Protein AF-A0A124GAQ5-F1 (afdb_monomer_lite)

pLDDT: mean 70.47, std 9.86, range [42.5, 86.62]

Foldseek 3Di:
DVVVVVVVVVVVVVVVLVLQLLLLLLQLQLVLLQVVLCCCQPVVCPDPPDPCSLVVSLLSSLVSLLVVQVVVCVVPVDDADPLRSVVLSVVVNVVSVVVVVVPPPPPPDSQLSSLVSQCSNCVSSVHPVSPVLSVVSNVLSVVLVVVPVPDPDCNCVSVSSNVSSVVSNVVSVVVVVVSVVSD

Radius of gyration: 18.49 Å; chains: 1; bounding box: 51×27×60 Å

Organism: NCBI:txid135947

Sequence (183 aa):
MYDERRELDQLRDRVRATRRATSGPLLVFGVPITVFAICDGTVNYAFVPLPLYWPLCTLVALLALTGIDRMRRGRTGVGAGPFSYGKAAVLLAAVVLAGGTVWFFPFAKLLLWPATVLTVLAVRQGNRPLAVWSGIIGAVMIAGWAFDGPVPGGWLHPFVMGAGGVALIVLGLVWRGRERTIA

Structure (mmCIF, N/CA/C/O backbone):
data_AF-A0A124GAQ5-F1
#
_entry.id   AF-A0A124GAQ5-F1
#
loop_
_atom_site.group_PDB
_atom_site.id
_atom_site.type_symbol
_atom_site.label_atom_id
_atom_site.label_alt_id
_atom_site.label_comp_id
_atom_site.label_asym_id
_atom_site.label_entity_id
_atom_site.label_seq_id
_atom_site.pdbx_PDB_ins_code
_atom_site.Cartn_x
_atom_site.Cartn_y
_atom_site.Cartn_z
_atom_site.occupancy
_atom_site.B_iso_or_equiv
_atom_site.auth_seq_id
_atom_site.auth_comp_id
_atom_site.auth_asym_id
_atom_site.auth_atom_id
_atom_site.pdbx_PDB_model_num
ATOM 1 N N . MET A 1 1 ? -26.544 -2.953 35.692 1.00 60.34 1 MET A N 1
ATOM 2 C CA . MET A 1 1 ? -25.438 -3.899 35.395 1.00 60.34 1 MET A CA 1
ATOM 3 C C . MET A 1 1 ? -25.456 -4.455 33.961 1.00 60.34 1 MET A C 1
ATOM 5 O O . MET A 1 1 ? -24.414 -4.898 33.499 1.00 60.34 1 MET A O 1
ATOM 9 N N . TYR A 1 2 ? -26.585 -4.431 33.232 1.00 70.12 2 TYR A N 1
ATOM 10 C CA . TYR A 1 2 ? -26.630 -4.830 31.811 1.00 70.12 2 TYR A CA 1
ATOM 11 C C . TYR A 1 2 ? -26.058 -3.771 30.846 1.00 70.12 2 TYR A C 1
ATOM 13 O O . TYR A 1 2 ? -25.432 -4.143 29.855 1.00 70.12 2 TYR A O 1
ATOM 21 N N . ASP A 1 3 ? -26.203 -2.478 31.154 1.00 82.88 3 ASP A N 1
ATOM 22 C CA . ASP A 1 3 ? -25.711 -1.396 30.283 1.00 82.88 3 ASP A CA 1
ATOM 23 C C . ASP A 1 3 ? -24.188 -1.360 30.164 1.00 82.88 3 ASP A C 1
ATOM 25 O O . ASP A 1 3 ? -23.654 -1.201 29.071 1.00 82.88 3 ASP A O 1
ATOM 29 N N . GLU A 1 4 ? -23.484 -1.634 31.261 1.00 84.56 4 GLU A N 1
ATOM 30 C CA . GLU A 1 4 ? -22.021 -1.591 31.306 1.00 84.56 4 GLU A CA 1
ATOM 31 C C . GLU A 1 4 ? -21.387 -2.664 30.406 1.00 84.56 4 GLU A C 1
ATOM 33 O O . GLU A 1 4 ? -20.388 -2.411 29.739 1.00 84.56 4 GLU A O 1
ATOM 38 N N . ARG A 1 5 ? -22.006 -3.851 30.295 1.00 85.31 5 ARG A N 1
ATOM 39 C CA . ARG A 1 5 ? -21.554 -4.896 29.357 1.00 85.31 5 ARG A CA 1
ATOM 40 C C . ARG A 1 5 ? -21.806 -4.501 27.904 1.00 85.31 5 ARG A C 1
ATOM 42 O O . ARG A 1 5 ? -20.944 -4.719 27.058 1.00 85.31 5 ARG A O 1
ATOM 49 N N . ARG A 1 6 ? -22.960 -3.889 27.624 1.00 84.94 6 ARG A N 1
ATOM 50 C CA . ARG A 1 6 ? -23.350 -3.469 26.272 1.00 84.94 6 ARG A CA 1
ATOM 51 C C . ARG A 1 6 ? -22.455 -2.343 25.750 1.00 84.94 6 ARG A C 1
ATOM 53 O O . ARG A 1 6 ? -22.076 -2.356 24.582 1.00 84.94 6 ARG A O 1
ATOM 60 N N . GLU A 1 7 ? -22.071 -1.417 26.622 1.00 82.94 7 GLU A N 1
ATOM 61 C CA . GLU A 1 7 ? -21.143 -0.328 26.312 1.00 82.94 7 GLU A CA 1
ATOM 62 C C . GLU A 1 7 ? -19.713 -0.847 26.075 1.00 82.94 7 GLU A C 1
ATOM 64 O O . GLU A 1 7 ? -19.045 -0.444 25.119 1.00 82.94 7 GLU A O 1
ATOM 69 N N . LEU A 1 8 ? -19.267 -1.827 26.869 1.00 84.50 8 LEU A N 1
ATOM 70 C CA . LEU A 1 8 ? -17.959 -2.470 26.703 1.00 84.50 8 LEU A CA 1
ATOM 71 C C . LEU A 1 8 ? -17.864 -3.277 25.401 1.00 84.50 8 LEU A C 1
ATOM 73 O O . LEU A 1 8 ? -16.822 -3.262 24.738 1.00 84.50 8 LEU A O 1
ATOM 77 N N . ASP A 1 9 ? -18.946 -3.949 25.011 1.00 84.94 9 ASP A N 1
ATOM 78 C CA . ASP A 1 9 ? -19.021 -4.681 23.747 1.00 84.94 9 ASP A CA 1
ATOM 79 C C . ASP A 1 9 ? -19.058 -3.723 22.545 1.00 84.94 9 ASP A C 1
ATOM 81 O O . ASP A 1 9 ? -18.300 -3.916 21.591 1.00 84.94 9 ASP A O 1
ATOM 85 N N . GLN A 1 10 ? -19.800 -2.611 22.628 1.00 79.81 10 GLN A N 1
ATOM 86 C CA . GLN A 1 10 ? -19.760 -1.554 21.607 1.00 79.81 10 GLN A CA 1
ATOM 87 C C . GLN A 1 10 ? -18.368 -0.920 21.468 1.00 79.81 10 GLN A C 1
ATOM 89 O O . GLN A 1 10 ? -17.904 -0.668 20.351 1.00 79.81 10 GLN A O 1
ATOM 94 N N . LEU A 1 11 ? -17.661 -0.690 22.578 1.00 75.00 11 LEU A N 1
ATOM 95 C CA . LEU A 1 11 ? -16.282 -0.197 22.563 1.00 75.00 11 LEU A CA 1
ATOM 96 C C . LEU A 1 11 ? -15.325 -1.219 21.941 1.00 75.00 11 LEU A C 1
ATOM 98 O O . LEU A 1 11 ? -14.483 -0.851 21.119 1.00 75.00 11 LEU A O 1
ATOM 102 N N . ARG A 1 12 ? -15.465 -2.510 22.267 1.00 78.94 12 ARG A N 1
ATOM 103 C CA . ARG A 1 12 ? -14.665 -3.587 21.660 1.00 78.94 12 ARG A CA 1
ATOM 104 C C . ARG A 1 12 ? -14.897 -3.692 20.160 1.00 78.94 12 ARG A C 1
ATOM 106 O O . ARG A 1 12 ? -13.922 -3.852 19.421 1.00 78.94 12 ARG A O 1
ATOM 113 N N . ASP A 1 13 ? -16.134 -3.559 19.706 1.00 74.69 13 ASP A N 1
ATOM 114 C CA . ASP A 1 13 ? -16.463 -3.622 18.285 1.00 74.69 13 ASP A CA 1
ATOM 115 C C . ASP A 1 13 ? -15.978 -2.384 17.529 1.00 74.69 13 ASP A C 1
ATOM 117 O O . ASP A 1 13 ? -15.371 -2.530 16.466 1.00 74.69 13 ASP A O 1
ATOM 121 N N . ARG A 1 14 ? -16.071 -1.183 18.115 1.00 68.31 14 ARG A N 1
ATOM 122 C CA . ARG A 1 14 ? -15.446 0.029 17.550 1.00 68.31 14 ARG A CA 1
ATOM 123 C C . ARG A 1 14 ? -13.925 -0.083 17.472 1.00 68.31 14 ARG A C 1
ATOM 125 O O . ARG A 1 14 ? -13.325 0.288 16.459 1.00 68.31 14 ARG A O 1
ATOM 132 N N . VAL A 1 15 ? -13.281 -0.632 18.502 1.00 65.81 15 VAL A N 1
ATOM 133 C CA . VAL A 1 15 ? -11.829 -0.868 18.506 1.00 65.81 15 VAL A CA 1
ATOM 134 C C . VAL A 1 15 ? -11.449 -1.910 17.450 1.00 65.81 15 VAL A C 1
ATOM 136 O O . VAL A 1 15 ? -10.471 -1.715 16.727 1.00 65.81 15 VAL A O 1
ATOM 139 N N . ARG A 1 16 ? -12.233 -2.983 17.285 1.00 68.62 16 ARG A N 1
ATOM 140 C CA . ARG A 1 16 ? -12.031 -3.997 16.235 1.00 68.62 16 ARG A CA 1
ATOM 141 C C . ARG A 1 16 ? -12.243 -3.435 14.830 1.00 68.62 16 ARG A C 1
ATOM 143 O O . ARG A 1 16 ? -11.434 -3.737 13.954 1.00 68.62 16 ARG A O 1
ATOM 150 N N . ALA A 1 17 ? -13.263 -2.606 14.621 1.00 62.88 17 ALA A N 1
ATOM 151 C CA . ALA A 1 17 ? -13.524 -1.930 13.352 1.00 62.88 17 ALA A CA 1
ATOM 152 C C . ALA A 1 17 ? -12.375 -0.979 12.98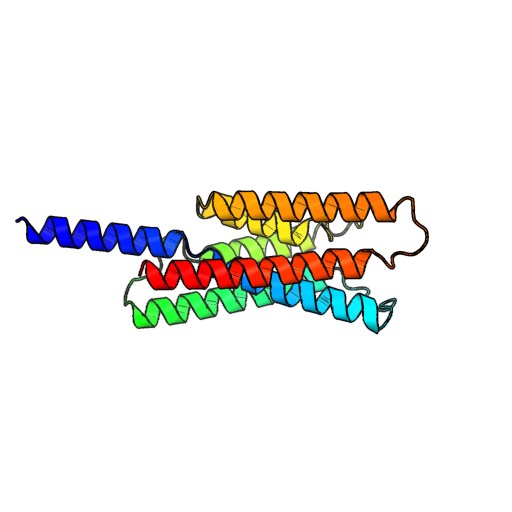7 1.00 62.88 17 ALA A C 1
ATOM 154 O O . ALA A 1 17 ? -11.858 -1.018 11.872 1.00 62.88 17 ALA A O 1
ATOM 155 N N . THR A 1 18 ? -11.875 -0.217 13.964 1.00 62.59 18 THR A N 1
ATOM 156 C CA . THR A 1 18 ? -10.727 0.685 13.779 1.00 62.59 18 THR A CA 1
ATOM 157 C C . THR A 1 18 ? -9.445 -0.083 13.441 1.00 62.59 18 THR A C 1
ATOM 159 O O . THR A 1 18 ? -8.655 0.359 12.608 1.00 62.59 18 THR A O 1
ATOM 162 N N . ARG A 1 19 ? -9.255 -1.274 14.023 1.00 59.66 19 ARG A N 1
ATOM 163 C CA . ARG A 1 19 ? -8.102 -2.155 13.758 1.00 59.66 19 ARG A CA 1
ATOM 164 C C . ARG A 1 19 ? -8.140 -2.821 12.373 1.00 59.66 19 ARG A C 1
ATOM 166 O O . ARG A 1 19 ? -7.122 -3.349 11.937 1.00 59.66 19 ARG A O 1
ATOM 173 N N . ARG A 1 20 ? -9.289 -2.799 11.687 1.00 62.09 20 ARG A N 1
ATOM 174 C CA . ARG A 1 20 ? -9.507 -3.386 10.351 1.00 62.09 20 ARG A CA 1
ATOM 175 C C . ARG A 1 20 ? -9.563 -2.353 9.224 1.00 62.09 20 ARG A C 1
ATOM 177 O O . ARG A 1 20 ? -9.925 -2.730 8.113 1.00 62.09 20 ARG A O 1
ATOM 184 N N . ALA A 1 21 ? -9.198 -1.093 9.481 1.00 67.56 21 ALA A N 1
ATOM 185 C CA . ALA A 1 21 ? -9.170 -0.043 8.463 1.00 67.56 21 ALA A CA 1
ATOM 186 C C . ALA A 1 21 ? -8.132 -0.372 7.372 1.00 67.56 21 ALA A C 1
ATOM 188 O O . ALA A 1 21 ? -6.947 -0.042 7.469 1.00 67.56 21 ALA A O 1
ATOM 189 N N . THR A 1 22 ? -8.591 -1.079 6.345 1.00 71.81 22 THR A N 1
ATOM 190 C CA . THR A 1 22 ? -7.781 -1.657 5.267 1.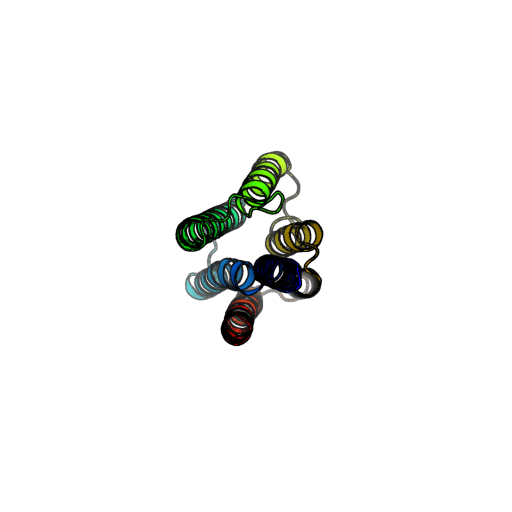00 71.81 22 THR A CA 1
ATOM 191 C C . THR A 1 22 ? -7.737 -0.687 4.090 1.00 71.81 22 THR A C 1
ATOM 193 O O . THR A 1 22 ? -6.756 -0.654 3.350 1.00 71.81 22 THR A O 1
ATOM 196 N N . SER A 1 23 ? -8.741 0.193 3.968 1.00 77.75 23 SER A N 1
ATOM 197 C CA . SER A 1 23 ? -8.807 1.187 2.894 1.00 77.75 23 SER A CA 1
ATOM 198 C C . SER A 1 23 ? -7.657 2.193 2.915 1.00 77.75 23 SER A C 1
ATOM 200 O O . SER A 1 23 ? -7.211 2.640 1.864 1.00 77.75 23 SER A O 1
ATOM 202 N N . GLY A 1 24 ? -7.197 2.585 4.111 1.00 76.56 24 GLY A N 1
ATOM 203 C CA . GLY A 1 24 ? -6.173 3.619 4.285 1.00 76.56 24 GLY A CA 1
ATOM 204 C C . GLY A 1 24 ? -4.862 3.251 3.587 1.00 76.56 24 GLY A C 1
ATOM 205 O O . GLY A 1 24 ? -4.470 3.957 2.662 1.00 76.56 24 GLY A O 1
ATOM 206 N N . PRO A 1 25 ? -4.213 2.138 3.974 1.00 73.69 25 PRO A N 1
ATOM 207 C CA . PRO A 1 25 ? -2.994 1.674 3.321 1.00 73.69 25 PRO A CA 1
ATOM 208 C C . PRO A 1 25 ? -3.170 1.452 1.813 1.00 73.69 25 PRO A C 1
ATOM 210 O O . PRO A 1 25 ? -2.339 1.910 1.039 1.00 73.69 25 PRO A O 1
ATOM 213 N N . LEU A 1 26 ? -4.268 0.822 1.383 1.00 78.44 26 LEU A N 1
ATOM 214 C CA . LEU A 1 26 ? -4.505 0.529 -0.035 1.00 78.44 26 LEU A CA 1
ATOM 215 C C . LEU A 1 26 ? -4.544 1.797 -0.902 1.00 78.44 26 LEU A C 1
ATOM 217 O O . LEU A 1 26 ? -3.856 1.866 -1.915 1.00 78.44 26 LEU A O 1
ATOM 221 N N . LEU A 1 27 ? -5.278 2.830 -0.475 1.00 80.88 27 LEU A N 1
ATOM 222 C CA . LEU A 1 27 ? -5.339 4.109 -1.194 1.00 80.88 27 LEU A CA 1
ATOM 223 C C . LEU A 1 27 ? -3.989 4.825 -1.193 1.00 80.88 27 LEU A C 1
ATOM 225 O O . LEU A 1 27 ? -3.549 5.356 -2.210 1.00 80.88 27 LEU A O 1
ATOM 229 N N . VAL A 1 28 ? -3.342 4.836 -0.032 1.00 79.69 28 VAL A N 1
ATOM 230 C CA . VAL A 1 28 ? -2.112 5.580 0.199 1.00 79.69 28 VAL A CA 1
ATOM 231 C C . VAL A 1 28 ? -0.925 4.987 -0.567 1.00 79.69 28 VAL A C 1
ATOM 233 O O . VAL A 1 28 ? -0.069 5.749 -0.998 1.00 79.69 28 VAL A O 1
ATOM 236 N N . PHE A 1 29 ? -0.873 3.668 -0.771 1.00 77.25 29 PHE A N 1
ATOM 237 C CA . PHE A 1 29 ? 0.133 3.034 -1.631 1.00 77.25 29 PHE A CA 1
ATOM 238 C C . PHE A 1 29 ? -0.294 2.999 -3.103 1.00 77.25 29 PHE A C 1
ATOM 240 O O . PHE A 1 29 ? 0.547 3.188 -3.977 1.00 77.25 29 PHE A O 1
ATOM 247 N N . GLY A 1 30 ? -1.586 2.824 -3.394 1.00 79.31 30 GLY A N 1
ATOM 248 C CA . GLY A 1 30 ? -2.095 2.768 -4.765 1.00 79.31 30 GLY A CA 1
ATOM 249 C C . GLY A 1 30 ? -1.890 4.065 -5.553 1.00 79.31 30 GLY A C 1
ATOM 250 O O . GLY A 1 30 ? -1.494 4.013 -6.716 1.00 79.31 30 GLY A O 1
ATOM 251 N N . VAL A 1 31 ? -2.091 5.231 -4.924 1.00 82.31 31 VAL A N 1
ATOM 252 C CA . VAL A 1 31 ? -1.908 6.539 -5.583 1.00 82.31 31 VAL A CA 1
ATOM 253 C C . VAL A 1 31 ? -0.458 6.760 -6.046 1.00 82.31 31 VAL A C 1
ATOM 255 O O . VAL A 1 31 ? -0.269 6.970 -7.242 1.00 82.31 31 VAL A O 1
ATOM 258 N N . PRO A 1 32 ? 0.575 6.652 -5.186 1.00 77.69 32 PRO A N 1
ATOM 259 C CA . PRO A 1 32 ? 1.968 6.767 -5.613 1.00 77.69 32 PRO A CA 1
ATOM 260 C C . PRO A 1 32 ? 2.368 5.748 -6.681 1.00 77.69 32 PRO A C 1
ATOM 262 O O . PRO A 1 32 ? 3.025 6.128 -7.641 1.00 77.69 32 PRO A O 1
ATOM 265 N N . ILE A 1 33 ? 1.939 4.483 -6.557 1.00 76.31 33 ILE A N 1
ATOM 266 C CA . ILE A 1 33 ? 2.237 3.437 -7.553 1.00 76.31 33 ILE A CA 1
ATOM 267 C C . ILE A 1 33 ? 1.660 3.814 -8.925 1.00 76.31 33 ILE A C 1
ATOM 269 O O . ILE A 1 33 ? 2.333 3.677 -9.943 1.00 76.31 33 ILE A O 1
ATOM 273 N N . THR A 1 34 ? 0.430 4.334 -8.957 1.00 82.19 34 THR A N 1
ATOM 274 C CA . THR A 1 34 ? -0.221 4.758 -10.206 1.00 82.19 34 THR A CA 1
ATOM 275 C C . THR A 1 34 ? 0.479 5.971 -10.815 1.00 82.19 34 THR A C 1
ATOM 277 O O . THR A 1 34 ? 0.722 6.004 -12.017 1.00 82.19 34 THR A O 1
ATOM 280 N N . VAL A 1 35 ? 0.840 6.960 -9.990 1.00 81.69 35 VAL A N 1
ATOM 281 C CA . VAL A 1 35 ? 1.585 8.144 -10.444 1.00 81.69 35 VAL A CA 1
ATOM 282 C C . VAL A 1 35 ? 2.944 7.736 -11.005 1.00 81.69 35 VAL A C 1
ATOM 284 O O . VAL A 1 35 ? 3.306 8.197 -12.082 1.00 81.69 35 VAL A O 1
ATOM 287 N N . PHE A 1 36 ? 3.662 6.835 -10.328 1.00 75.62 36 PHE A N 1
ATOM 288 C CA . PHE A 1 36 ? 4.930 6.296 -10.813 1.00 75.62 36 PHE A CA 1
ATOM 289 C C . PHE A 1 36 ? 4.782 5.661 -12.194 1.00 75.62 36 PHE A C 1
ATOM 291 O O . PHE A 1 36 ? 5.523 6.007 -13.103 1.00 75.62 36 PHE A O 1
ATOM 298 N N . ALA A 1 37 ? 3.795 4.781 -12.357 1.00 76.88 37 ALA A N 1
ATOM 299 C CA . ALA A 1 37 ? 3.531 4.087 -13.609 1.00 76.88 37 ALA A CA 1
ATOM 300 C C . ALA A 1 37 ? 3.221 5.038 -14.776 1.00 76.88 37 ALA A C 1
ATOM 302 O O . ALA A 1 37 ? 3.713 4.840 -15.885 1.00 76.88 37 ALA A O 1
ATOM 303 N N . ILE A 1 38 ? 2.423 6.083 -14.525 1.00 79.00 38 ILE A N 1
ATOM 304 C CA . ILE A 1 38 ? 2.119 7.114 -15.525 1.00 79.00 38 ILE A CA 1
ATOM 305 C C . ILE A 1 38 ? 3.389 7.875 -15.888 1.00 79.00 38 ILE A C 1
ATOM 307 O O . ILE A 1 38 ? 3.673 8.046 -17.070 1.00 79.00 38 ILE A O 1
ATOM 311 N N . CYS A 1 39 ? 4.152 8.322 -14.890 1.00 73.69 39 CYS A N 1
ATOM 312 C CA . CYS A 1 39 ? 5.415 9.014 -15.105 1.00 73.69 39 CYS A CA 1
ATOM 313 C C . CYS A 1 39 ? 6.353 8.161 -15.969 1.00 73.69 39 CYS A C 1
ATOM 315 O O . CYS A 1 39 ? 6.744 8.608 -17.045 1.00 73.69 39 CYS A O 1
ATOM 317 N N . ASP A 1 40 ? 6.620 6.923 -15.549 1.00 72.00 40 ASP A N 1
ATOM 318 C CA . ASP A 1 40 ? 7.486 5.955 -16.230 1.00 72.00 40 ASP A CA 1
ATOM 319 C C . ASP A 1 40 ? 7.084 5.749 -17.702 1.00 72.00 40 ASP A C 1
ATOM 321 O O . ASP A 1 40 ? 7.911 5.903 -18.600 1.00 72.00 40 ASP A O 1
ATOM 325 N N . GLY A 1 41 ? 5.789 5.530 -17.964 1.00 71.00 41 GLY A N 1
ATOM 326 C CA . GLY A 1 41 ? 5.264 5.302 -19.313 1.00 71.00 41 GLY A CA 1
ATOM 327 C C . GLY A 1 41 ? 5.185 6.539 -20.221 1.00 71.00 41 GLY A C 1
ATOM 328 O O . GLY A 1 41 ? 5.199 6.391 -21.439 1.00 71.00 41 GLY A O 1
ATOM 329 N N . THR A 1 42 ? 5.082 7.754 -19.668 1.00 73.12 42 THR A N 1
ATOM 330 C CA . THR A 1 42 ? 4.880 8.992 -20.456 1.00 73.12 42 THR A CA 1
ATOM 331 C C . THR A 1 42 ? 6.166 9.743 -20.769 1.00 73.12 42 THR A C 1
ATOM 333 O O . THR A 1 42 ? 6.304 10.285 -21.863 1.00 73.12 42 THR A O 1
ATOM 336 N N . VAL A 1 43 ? 7.107 9.796 -19.825 1.00 65.38 43 VAL A N 1
ATOM 337 C CA . VAL A 1 43 ? 8.338 10.595 -19.970 1.00 65.38 43 VAL A CA 1
ATOM 338 C C . VAL A 1 43 ? 9.538 9.714 -20.327 1.00 65.38 43 VAL A C 1
ATOM 340 O O . VAL A 1 43 ? 10.644 10.225 -20.468 1.00 65.38 43 VAL A O 1
ATOM 343 N N . ASN A 1 44 ? 9.322 8.402 -20.508 1.00 60.53 44 ASN A N 1
ATOM 344 C CA . ASN A 1 44 ? 10.357 7.414 -20.813 1.00 60.53 44 ASN A CA 1
ATOM 345 C C . ASN A 1 44 ? 11.540 7.598 -19.844 1.00 60.53 44 ASN A C 1
ATOM 347 O O . ASN A 1 44 ? 12.633 8.002 -20.244 1.00 60.53 44 ASN A O 1
ATOM 351 N N . TYR A 1 45 ? 11.248 7.455 -18.541 1.00 52.75 45 TYR A N 1
ATOM 352 C CA . TYR A 1 45 ? 12.059 7.916 -17.402 1.00 52.75 45 TYR A CA 1
ATOM 353 C C . TYR A 1 45 ? 13.449 7.247 -17.342 1.00 52.75 45 TYR A C 1
ATOM 355 O O . TYR A 1 45 ? 13.760 6.454 -16.462 1.00 52.75 45 TYR A O 1
ATOM 363 N N . ALA A 1 46 ? 14.361 7.657 -18.220 1.00 50.81 46 ALA A N 1
ATOM 364 C CA . ALA A 1 46 ? 15.782 7.329 -18.139 1.00 50.81 46 ALA A CA 1
ATOM 365 C C . ALA A 1 46 ? 16.508 8.122 -17.026 1.00 50.81 46 ALA A C 1
ATOM 367 O O . ALA A 1 46 ? 17.709 7.954 -16.834 1.00 50.81 46 ALA A O 1
ATOM 368 N N . PHE A 1 47 ? 15.808 9.010 -16.300 1.00 42.50 47 PHE A N 1
ATOM 369 C CA . PHE A 1 47 ? 16.432 10.110 -15.552 1.00 42.50 47 PHE A CA 1
ATOM 370 C C . PHE A 1 47 ? 16.023 10.275 -14.081 1.00 42.50 47 PHE A C 1
ATOM 372 O O . PHE A 1 47 ? 16.304 11.316 -13.490 1.00 42.50 47 PHE A O 1
ATOM 379 N N . VAL A 1 48 ? 15.427 9.272 -13.429 1.00 43.12 48 VAL A N 1
ATOM 380 C CA . VAL A 1 48 ? 15.379 9.273 -11.951 1.00 43.12 48 VAL A CA 1
ATOM 381 C C . VAL A 1 48 ? 16.296 8.185 -11.407 1.00 43.12 48 VAL A C 1
ATOM 383 O O . VAL A 1 48 ? 15.846 7.080 -11.105 1.00 43.12 48 VAL A O 1
ATOM 386 N N . PRO A 1 49 ? 17.593 8.492 -11.221 1.00 54.19 49 PRO A N 1
ATOM 387 C CA . PRO A 1 49 ? 18.491 7.657 -10.445 1.00 54.19 49 PRO A CA 1
ATOM 388 C C . PRO A 1 49 ? 18.214 7.895 -8.960 1.00 54.19 49 PRO A C 1
ATOM 390 O O . PRO A 1 49 ? 19.057 8.421 -8.247 1.00 54.19 49 PRO A O 1
ATOM 393 N N . LEU A 1 50 ? 17.024 7.573 -8.459 1.00 55.41 50 LEU A N 1
ATOM 394 C CA . LEU A 1 50 ? 16.749 7.694 -7.029 1.00 55.41 50 LEU A CA 1
ATOM 395 C C . LEU A 1 50 ? 16.116 6.396 -6.535 1.00 55.41 50 LEU A C 1
ATOM 397 O O . LEU A 1 50 ? 14.897 6.309 -6.402 1.00 55.41 50 LEU A O 1
ATOM 401 N N . PRO A 1 51 ? 16.948 5.426 -6.118 1.00 58.44 51 PRO A N 1
ATOM 402 C CA . PRO A 1 51 ? 16.623 4.482 -5.042 1.00 58.44 51 PRO A CA 1
ATOM 403 C C . PRO A 1 51 ? 15.833 5.088 -3.857 1.00 58.44 51 PRO A C 1
ATOM 405 O O . PRO A 1 51 ? 15.228 4.349 -3.086 1.00 58.44 51 PRO A O 1
ATOM 408 N N . LEU A 1 52 ? 15.787 6.421 -3.724 1.00 62.22 52 LEU A N 1
ATOM 409 C CA . LEU A 1 52 ? 14.970 7.173 -2.771 1.00 62.22 52 LEU A CA 1
ATOM 410 C C . LEU A 1 52 ? 13.502 7.385 -3.167 1.00 62.22 52 LEU A C 1
ATOM 412 O O . LEU A 1 52 ? 12.723 7.710 -2.277 1.00 62.22 52 LEU A O 1
ATOM 416 N N . TYR A 1 53 ? 13.077 7.195 -4.421 1.00 67.44 53 TYR A N 1
ATOM 417 C CA . TYR A 1 53 ? 11.683 7.444 -4.826 1.00 67.44 53 TYR A CA 1
ATOM 418 C C . TYR A 1 53 ? 10.684 6.622 -3.999 1.00 67.44 53 TYR A C 1
ATOM 420 O O . TYR A 1 53 ? 9.747 7.165 -3.411 1.00 67.44 53 TYR A O 1
ATOM 428 N N . TRP A 1 54 ? 10.917 5.314 -3.895 1.00 68.00 54 TRP A N 1
ATOM 429 C CA . TRP A 1 54 ? 10.071 4.403 -3.124 1.00 68.00 54 TRP A CA 1
ATOM 430 C C . TRP A 1 54 ? 10.108 4.680 -1.611 1.00 68.00 54 TRP A C 1
ATOM 432 O O . TRP A 1 54 ? 9.036 4.758 -1.001 1.00 68.00 54 TRP A O 1
ATOM 442 N N . PRO A 1 55 ? 11.283 4.904 -0.987 1.00 68.38 55 PRO A N 1
ATOM 443 C CA . PRO A 1 55 ? 11.390 5.436 0.369 1.00 68.38 55 PRO A CA 1
ATOM 444 C C . PRO A 1 55 ? 10.606 6.728 0.604 1.00 68.38 55 PRO A C 1
ATOM 446 O O . PRO A 1 55 ? 9.881 6.821 1.592 1.00 68.38 55 PRO A O 1
ATOM 449 N N . LEU A 1 56 ? 10.700 7.704 -0.302 1.00 71.69 56 LEU A N 1
ATOM 450 C CA . LEU A 1 56 ? 9.995 8.982 -0.195 1.00 71.69 56 LEU A CA 1
ATOM 451 C C . LEU A 1 56 ? 8.484 8.791 -0.326 1.00 71.69 56 LEU A C 1
ATOM 453 O O . LEU A 1 56 ? 7.738 9.311 0.500 1.00 71.69 56 LEU A O 1
ATOM 457 N N . CYS A 1 57 ? 8.021 7.982 -1.280 1.00 72.88 57 CYS A N 1
ATOM 458 C CA . CYS A 1 57 ? 6.606 7.629 -1.400 1.00 72.88 57 CYS A CA 1
ATOM 459 C C . CYS A 1 57 ? 6.095 6.926 -0.142 1.00 72.88 57 CYS A C 1
ATOM 461 O O . CYS A 1 57 ? 5.011 7.237 0.343 1.00 72.88 57 CYS A O 1
ATOM 463 N N . THR A 1 58 ? 6.900 6.030 0.432 1.00 71.44 58 THR A N 1
ATOM 464 C CA . THR A 1 58 ? 6.589 5.356 1.697 1.00 71.44 58 THR A CA 1
ATOM 465 C C . THR A 1 58 ? 6.519 6.355 2.850 1.00 71.44 58 THR A C 1
ATOM 467 O O . THR A 1 58 ? 5.601 6.296 3.661 1.00 71.44 58 THR A O 1
ATOM 470 N N . LEU A 1 59 ? 7.446 7.310 2.920 1.00 73.69 59 LEU A N 1
ATOM 471 C CA . LEU A 1 59 ? 7.445 8.356 3.938 1.00 73.69 59 LEU A CA 1
ATOM 472 C C . LEU A 1 59 ? 6.199 9.243 3.821 1.00 73.69 59 LEU A C 1
ATOM 474 O O . LEU A 1 59 ? 5.498 9.442 4.810 1.00 73.69 59 LEU A O 1
ATOM 478 N N . VAL A 1 60 ? 5.881 9.719 2.615 1.00 78.00 60 VAL A N 1
ATOM 479 C CA . VAL A 1 60 ? 4.672 10.509 2.329 1.00 78.00 60 VAL A CA 1
ATOM 480 C C . VAL A 1 60 ? 3.420 9.720 2.706 1.00 78.00 60 VAL A C 1
ATOM 482 O O . VAL A 1 60 ? 2.535 10.243 3.384 1.00 78.00 60 VAL A O 1
ATOM 485 N N . ALA A 1 61 ? 3.378 8.437 2.349 1.00 73.19 61 ALA A N 1
ATOM 486 C CA . ALA A 1 61 ? 2.306 7.525 2.708 1.00 73.19 61 ALA A CA 1
ATOM 487 C C . ALA A 1 61 ? 2.109 7.414 4.226 1.00 73.19 61 ALA A C 1
ATOM 489 O O . ALA A 1 61 ? 0.998 7.546 4.746 1.00 73.19 61 ALA A O 1
ATOM 490 N N . LEU A 1 62 ? 3.197 7.217 4.965 1.00 73.56 62 LEU A N 1
ATOM 491 C CA . LEU A 1 62 ? 3.172 7.138 6.420 1.00 73.56 62 LEU A CA 1
ATOM 492 C C . LEU A 1 62 ? 2.749 8.455 7.070 1.00 73.56 62 LEU A C 1
ATOM 494 O O . LEU A 1 62 ? 1.984 8.436 8.038 1.00 73.56 62 LEU A O 1
ATOM 498 N N . LEU A 1 63 ? 3.216 9.592 6.554 1.00 80.19 63 LEU A N 1
ATOM 499 C CA . LEU A 1 63 ? 2.815 10.914 7.033 1.00 80.19 63 LEU A CA 1
ATOM 500 C C . LEU A 1 63 ? 1.317 11.139 6.812 1.00 80.19 63 LEU A C 1
ATOM 502 O O . LEU A 1 63 ? 0.626 11.560 7.741 1.00 80.19 63 LEU A O 1
ATOM 506 N N . ALA A 1 64 ? 0.793 10.767 5.640 1.00 79.19 64 ALA A N 1
ATOM 507 C CA . ALA A 1 64 ? -0.634 10.825 5.342 1.00 79.19 64 ALA A CA 1
ATOM 508 C C . ALA A 1 64 ? -1.448 9.932 6.295 1.00 79.19 64 ALA A C 1
ATOM 510 O O . ALA A 1 64 ? -2.414 10.398 6.901 1.00 79.19 64 ALA A O 1
ATOM 511 N N . LEU A 1 65 ? -1.025 8.680 6.511 1.00 75.75 65 LEU A N 1
ATOM 512 C CA . LEU A 1 65 ? -1.668 7.769 7.468 1.00 75.75 65 LEU A CA 1
ATOM 513 C C . LEU A 1 65 ? -1.632 8.317 8.899 1.00 75.75 65 LEU A C 1
ATOM 515 O O . LEU A 1 65 ? -2.624 8.226 9.621 1.00 75.75 65 LEU A O 1
ATOM 519 N N . THR A 1 66 ? -0.518 8.930 9.302 1.00 79.00 66 THR A N 1
ATOM 520 C CA . THR A 1 66 ? -0.370 9.546 10.626 1.00 79.00 66 THR A CA 1
ATOM 521 C C . THR A 1 66 ? -1.289 10.757 10.781 1.00 79.00 66 THR A C 1
ATOM 523 O O . THR A 1 66 ? -1.912 10.920 11.830 1.00 79.00 66 THR A O 1
ATOM 526 N N . GLY A 1 67 ? -1.420 11.589 9.744 1.00 81.62 67 GLY A N 1
ATOM 527 C CA . GLY A 1 67 ? -2.357 12.713 9.716 1.00 81.62 67 GLY A CA 1
ATOM 528 C C . GLY A 1 67 ? -3.811 12.253 9.830 1.00 81.62 67 GLY A C 1
ATOM 529 O O . GLY A 1 67 ? -4.558 12.770 10.662 1.00 81.62 67 GLY A O 1
ATOM 530 N N . ILE A 1 68 ? -4.187 11.218 9.072 1.00 77.50 68 ILE A N 1
ATOM 531 C CA . ILE A 1 68 ? -5.524 10.610 9.132 1.00 77.50 68 ILE A CA 1
ATOM 532 C C . ILE A 1 68 ? -5.804 10.047 10.534 1.00 77.50 68 ILE A C 1
ATOM 534 O O . ILE A 1 68 ? -6.886 10.271 11.077 1.00 77.50 68 ILE A O 1
ATOM 538 N N . ASP A 1 69 ? -4.840 9.353 11.144 1.00 76.12 69 ASP A N 1
ATOM 539 C CA . ASP A 1 69 ? -4.963 8.806 12.502 1.00 76.12 69 ASP A CA 1
ATOM 540 C C . ASP A 1 69 ? -5.116 9.928 13.546 1.00 76.12 69 ASP A C 1
ATOM 542 O O . ASP A 1 69 ? -6.014 9.879 14.385 1.00 76.12 69 ASP A O 1
ATOM 546 N N . ARG A 1 70 ? -4.326 11.008 13.450 1.00 80.88 70 ARG A N 1
ATOM 547 C CA . ARG A 1 70 ? -4.462 12.188 14.327 1.00 80.88 70 ARG A CA 1
ATOM 548 C C . ARG A 1 70 ? -5.843 12.834 14.220 1.00 80.88 70 ARG A C 1
ATOM 550 O O . ARG A 1 70 ? -6.464 13.099 15.247 1.00 80.88 70 ARG A O 1
ATOM 557 N N . MET A 1 71 ? -6.343 13.043 13.001 1.00 81.88 71 MET A N 1
ATOM 558 C CA . MET A 1 71 ? -7.681 13.601 12.782 1.00 81.88 71 MET A CA 1
ATOM 559 C C . MET A 1 71 ? -8.778 12.696 13.351 1.00 81.88 71 MET A C 1
ATOM 561 O O . MET A 1 71 ? -9.725 13.191 13.960 1.00 81.88 71 MET A O 1
ATOM 565 N N . ARG A 1 72 ? -8.652 11.371 13.191 1.00 74.44 72 ARG A N 1
ATOM 566 C CA . ARG A 1 72 ? -9.603 10.412 13.771 1.00 74.44 72 ARG A CA 1
ATOM 567 C C . ARG A 1 72 ? -9.595 10.475 15.295 1.00 74.44 72 ARG A C 1
ATOM 569 O O . ARG A 1 72 ? -10.664 10.617 15.878 1.00 74.44 72 ARG A O 1
ATOM 576 N N . ARG A 1 73 ? -8.419 10.471 15.929 1.00 75.62 73 ARG A N 1
ATOM 577 C CA . ARG A 1 73 ? -8.288 10.577 17.394 1.00 75.62 73 ARG A CA 1
ATOM 578 C C . ARG A 1 73 ? -8.929 11.842 17.946 1.00 75.62 73 ARG A C 1
ATOM 580 O O . ARG A 1 73 ? -9.665 11.753 18.921 1.00 75.62 73 ARG A O 1
ATOM 587 N N . GLY A 1 74 ? -8.707 12.986 17.294 1.00 79.50 74 GLY A N 1
ATOM 588 C CA . GLY A 1 74 ? -9.322 14.255 17.691 1.00 79.50 74 GLY A CA 1
ATOM 589 C C . GLY A 1 74 ? -10.852 14.223 17.647 1.00 79.50 74 GLY A C 1
ATOM 590 O O . GLY A 1 74 ? -11.497 14.846 18.479 1.00 79.50 74 GLY A O 1
ATOM 591 N N . ARG A 1 75 ? -11.442 13.453 16.723 1.00 78.19 75 ARG A N 1
ATOM 592 C CA . ARG A 1 75 ? -12.901 13.290 16.623 1.00 78.19 75 ARG A CA 1
ATOM 593 C C . ARG A 1 75 ? -13.469 12.267 17.600 1.00 78.19 75 ARG A C 1
ATOM 595 O O . ARG A 1 75 ? -14.598 12.422 18.040 1.00 78.19 75 ARG A O 1
ATOM 602 N N . THR A 1 76 ? -12.722 11.208 17.904 1.00 72.88 76 THR A N 1
ATOM 603 C CA . THR A 1 76 ? -13.218 10.104 18.739 1.00 72.88 76 THR A CA 1
ATOM 604 C C . THR A 1 76 ? -12.868 10.240 20.219 1.00 72.88 76 THR A C 1
ATOM 606 O O . THR A 1 76 ? -13.386 9.473 21.018 1.00 72.88 76 THR A O 1
ATOM 609 N N . GLY A 1 77 ? -11.943 11.130 20.595 1.00 73.56 77 GLY A N 1
ATOM 610 C CA . GLY A 1 77 ? -11.466 11.294 21.979 1.00 73.56 77 GLY A CA 1
ATOM 611 C C . GLY A 1 77 ? -10.633 10.121 22.525 1.00 73.56 77 GLY A C 1
ATOM 612 O O . GLY A 1 77 ? -10.072 10.212 23.611 1.00 73.56 77 GLY A O 1
ATOM 613 N N . VAL A 1 78 ? -10.514 9.019 21.779 1.00 66.94 78 VAL A N 1
ATOM 614 C CA . VAL A 1 78 ? -9.761 7.825 22.183 1.00 66.94 78 VAL A CA 1
ATOM 615 C C . VAL A 1 78 ? -8.258 8.032 21.970 1.00 66.94 78 VAL A C 1
ATOM 617 O O . VAL A 1 78 ? -7.799 8.337 20.865 1.00 66.94 78 VAL A O 1
ATOM 620 N N . GLY A 1 79 ? -7.483 7.839 23.040 1.00 68.00 79 GLY A N 1
ATOM 621 C CA . GLY A 1 79 ? -6.024 7.929 23.035 1.00 68.00 79 GLY A CA 1
ATOM 622 C C . GLY A 1 79 ? -5.333 6.915 22.111 1.00 68.00 79 GLY A C 1
ATOM 623 O O . GLY A 1 79 ? -5.910 5.931 21.648 1.00 68.00 79 GLY A O 1
ATOM 624 N N . ALA A 1 80 ? -4.051 7.159 21.833 1.00 63.78 80 ALA A N 1
ATOM 625 C CA . ALA A 1 80 ? -3.243 6.339 20.936 1.00 63.78 80 ALA A CA 1
ATOM 626 C C . ALA A 1 80 ? -3.042 4.912 21.481 1.00 63.78 80 ALA A C 1
ATOM 628 O O . ALA A 1 80 ? -2.204 4.688 22.352 1.00 63.78 80 ALA A O 1
ATOM 629 N N . GLY A 1 81 ? -3.759 3.927 20.938 1.00 66.44 81 GLY A N 1
ATOM 630 C CA . GLY A 1 81 ? -3.537 2.524 21.290 1.00 66.44 81 GLY A CA 1
ATOM 631 C C . GLY A 1 81 ? -2.134 2.014 20.901 1.00 66.44 81 GLY A C 1
ATOM 632 O O . GLY A 1 81 ? -1.450 2.614 20.063 1.00 66.44 81 GLY A O 1
ATOM 633 N N . PRO A 1 82 ? -1.695 0.855 21.432 1.00 62.53 82 PRO A N 1
ATOM 634 C CA . PRO A 1 82 ? -0.387 0.256 21.121 1.00 62.53 82 PRO A CA 1
ATOM 635 C C . PRO A 1 82 ? -0.184 -0.069 19.626 1.00 62.53 82 PRO A C 1
ATOM 637 O O . PRO A 1 82 ? 0.955 -0.171 19.166 1.00 62.53 82 PRO A O 1
ATOM 640 N N . PHE A 1 83 ? -1.276 -0.149 18.858 1.00 63.78 83 PHE A N 1
ATOM 641 C CA . PHE A 1 83 ? -1.307 -0.387 17.406 1.00 63.78 83 PHE A CA 1
ATOM 642 C C . PHE A 1 83 ? -1.506 0.890 16.567 1.00 63.78 83 PHE A C 1
ATOM 644 O O . PHE A 1 83 ? -1.816 0.812 15.384 1.00 63.78 83 PHE A O 1
ATOM 651 N N . SER A 1 84 ? -1.309 2.056 17.186 1.00 66.62 84 SER A N 1
ATOM 652 C CA . SER A 1 84 ? -1.212 3.384 16.569 1.00 66.62 84 SER A CA 1
ATOM 653 C C . SER A 1 84 ? -0.396 3.372 15.268 1.00 66.62 84 SER A C 1
ATOM 655 O O . SER A 1 84 ? 0.748 2.897 15.260 1.00 66.62 84 SER A O 1
ATOM 657 N N . TYR A 1 85 ? -0.942 3.960 14.193 1.00 63.62 85 TYR A N 1
ATOM 658 C CA . TYR A 1 85 ? -0.234 4.099 12.913 1.00 63.62 85 TYR A CA 1
ATOM 659 C C . TYR A 1 85 ? 1.063 4.895 13.077 1.00 63.62 85 TYR A C 1
ATOM 661 O O . TYR A 1 85 ? 2.025 4.624 12.373 1.00 63.62 85 TYR A O 1
ATOM 669 N N . GLY A 1 86 ? 1.146 5.784 14.073 1.00 68.38 86 GLY A N 1
ATOM 670 C CA . GLY A 1 86 ? 2.373 6.510 14.399 1.00 68.38 86 GLY A CA 1
ATOM 671 C C . GLY A 1 86 ? 3.534 5.604 14.832 1.00 68.38 86 GLY A C 1
ATOM 672 O O . GLY A 1 86 ? 4.658 5.809 14.391 1.00 68.38 86 GLY A O 1
ATOM 673 N N . LYS A 1 87 ? 3.290 4.554 15.635 1.00 69.31 87 LYS A N 1
ATOM 674 C CA . LYS A 1 87 ? 4.364 3.611 16.023 1.00 69.31 87 LYS A CA 1
ATOM 675 C C . LYS A 1 87 ? 4.788 2.730 14.849 1.00 69.31 87 LYS A C 1
ATOM 677 O O . LYS A 1 87 ? 5.963 2.396 14.731 1.00 69.31 87 LYS A O 1
ATOM 682 N N . ALA A 1 88 ? 3.836 2.353 13.995 1.00 65.62 88 ALA A N 1
ATOM 683 C CA . ALA A 1 88 ? 4.138 1.642 12.760 1.00 65.62 88 ALA A CA 1
ATOM 684 C C . ALA A 1 88 ? 4.943 2.530 11.801 1.00 65.62 88 ALA A C 1
ATOM 686 O O . ALA A 1 88 ? 5.941 2.067 11.275 1.00 65.62 88 ALA A O 1
ATOM 687 N N . ALA A 1 89 ? 4.580 3.807 11.659 1.00 67.50 89 ALA A N 1
ATOM 688 C CA . ALA A 1 89 ? 5.293 4.781 10.843 1.00 67.50 89 ALA A CA 1
ATOM 689 C C . ALA A 1 89 ? 6.723 5.019 11.329 1.00 67.50 89 ALA A C 1
ATOM 691 O O . ALA A 1 89 ? 7.631 5.020 10.513 1.00 67.50 89 ALA A O 1
ATOM 692 N N . VAL A 1 90 ? 6.944 5.152 12.640 1.00 71.25 90 VAL A N 1
ATOM 693 C CA . VAL A 1 90 ? 8.297 5.302 13.203 1.00 71.25 90 VAL A CA 1
ATOM 694 C C . VAL A 1 90 ? 9.135 4.045 12.981 1.00 71.25 90 VAL A C 1
ATOM 696 O O . VAL A 1 90 ? 10.277 4.154 12.549 1.00 71.25 90 VAL A O 1
ATOM 699 N N . LEU A 1 91 ? 8.578 2.850 13.216 1.00 70.69 91 LEU A N 1
ATOM 700 C CA . LEU A 1 91 ? 9.285 1.596 12.937 1.00 70.69 91 LEU A CA 1
ATOM 701 C C . LEU A 1 91 ? 9.619 1.480 11.448 1.00 70.69 91 LEU A C 1
ATOM 703 O O . LEU A 1 91 ? 10.724 1.105 11.086 1.00 70.69 91 LEU A O 1
ATOM 707 N N . LEU A 1 92 ? 8.666 1.810 10.583 1.00 66.88 92 LEU A N 1
ATOM 708 C CA . LEU A 1 92 ? 8.842 1.685 9.150 1.00 66.88 92 LEU A CA 1
ATOM 709 C C . LEU A 1 92 ? 9.811 2.744 8.614 1.00 66.88 92 LEU A C 1
ATOM 711 O O . LEU A 1 92 ? 10.624 2.417 7.767 1.00 66.88 92 LEU A O 1
ATOM 715 N N . ALA A 1 93 ? 9.814 3.958 9.167 1.00 68.75 93 ALA A N 1
ATOM 716 C CA . ALA A 1 93 ? 10.837 4.969 8.914 1.00 68.75 93 ALA A CA 1
ATOM 717 C C . ALA A 1 93 ? 12.220 4.514 9.408 1.00 68.75 93 ALA A C 1
ATOM 719 O O . ALA A 1 93 ? 13.207 4.715 8.711 1.00 68.75 93 ALA A O 1
ATOM 720 N N . ALA A 1 94 ? 12.302 3.836 10.557 1.00 68.25 94 ALA A N 1
ATOM 721 C CA . ALA A 1 94 ? 13.546 3.228 11.025 1.00 68.25 94 ALA A CA 1
ATOM 722 C C . ALA A 1 94 ? 14.010 2.097 10.093 1.00 68.25 94 ALA A C 1
ATOM 724 O O . ALA A 1 94 ? 15.194 2.014 9.798 1.00 68.25 94 ALA A O 1
ATOM 725 N N . VAL A 1 95 ? 13.096 1.277 9.562 1.00 66.19 95 VAL A N 1
ATOM 726 C CA . VAL A 1 95 ? 13.393 0.262 8.533 1.00 66.19 95 VAL A CA 1
ATOM 727 C C . VAL A 1 95 ? 13.785 0.911 7.203 1.00 66.19 95 VAL A C 1
ATOM 729 O O . VAL A 1 95 ? 14.655 0.388 6.524 1.00 66.19 95 VAL A O 1
ATOM 732 N N . VAL A 1 96 ? 13.203 2.055 6.832 1.00 64.62 96 VAL A N 1
ATOM 733 C CA . VAL A 1 96 ? 13.609 2.844 5.656 1.00 64.62 96 VAL A CA 1
ATOM 734 C C . VAL A 1 96 ? 15.036 3.364 5.841 1.00 64.62 96 VAL A C 1
ATOM 736 O O . VAL A 1 96 ? 15.858 3.199 4.948 1.00 64.62 96 VAL A O 1
ATOM 739 N N . LEU A 1 97 ? 15.347 3.953 6.998 1.00 65.25 97 LEU A N 1
ATOM 740 C CA . LEU A 1 97 ? 16.672 4.493 7.316 1.00 65.25 97 LEU A CA 1
ATOM 741 C C . LEU A 1 97 ? 17.726 3.383 7.452 1.00 65.25 97 LEU A C 1
ATOM 743 O O . LEU A 1 97 ? 18.825 3.519 6.924 1.00 65.25 97 LEU A O 1
ATOM 747 N N . ALA A 1 98 ? 17.379 2.264 8.093 1.00 63.62 98 ALA A N 1
ATOM 748 C CA . ALA A 1 98 ? 18.250 1.098 8.237 1.00 63.62 98 ALA A CA 1
ATOM 749 C C . ALA A 1 98 ? 18.391 0.313 6.925 1.00 63.62 98 ALA A C 1
ATOM 751 O O . ALA A 1 98 ? 19.471 -0.138 6.582 1.00 63.62 98 ALA A O 1
ATOM 752 N N . GLY A 1 99 ? 17.327 0.177 6.135 1.00 58.38 99 GLY A N 1
ATOM 753 C CA . GLY A 1 99 ? 17.393 -0.341 4.766 1.00 58.38 99 GLY A CA 1
ATOM 754 C C . GLY A 1 99 ? 18.216 0.578 3.860 1.00 58.38 99 GLY A C 1
ATOM 755 O O . GLY A 1 99 ? 18.906 0.091 2.965 1.00 58.38 99 GLY A O 1
ATOM 756 N N . GLY A 1 100 ? 18.199 1.877 4.183 1.00 56.28 100 GLY A N 1
ATOM 757 C CA . GLY A 1 100 ? 19.026 2.971 3.682 1.00 56.28 100 GLY A CA 1
ATOM 758 C C . GLY A 1 100 ? 20.534 2.729 3.739 1.00 56.28 100 GLY A C 1
ATOM 759 O O . GLY A 1 100 ? 21.264 3.154 2.852 1.00 56.28 100 GLY A O 1
ATOM 760 N N . THR A 1 101 ? 21.021 2.000 4.742 1.00 52.16 101 THR A N 1
ATOM 761 C CA . THR A 1 101 ? 22.448 1.658 4.851 1.00 52.16 101 THR A CA 1
ATOM 762 C C . THR A 1 101 ? 22.806 0.361 4.122 1.00 52.16 101 THR A C 1
ATOM 764 O O . THR A 1 101 ? 23.963 0.154 3.773 1.00 52.16 101 THR A O 1
ATOM 767 N N . VAL A 1 102 ? 21.826 -0.489 3.788 1.00 49.31 102 VAL A N 1
ATOM 768 C CA . VAL A 1 102 ? 22.032 -1.756 3.051 1.00 49.31 102 VAL A CA 1
ATOM 769 C C . VAL A 1 102 ? 21.900 -1.564 1.524 1.00 49.31 102 VAL A C 1
ATOM 771 O O . VAL A 1 102 ? 21.546 -2.492 0.793 1.00 49.31 102 VAL A O 1
ATOM 774 N N . TRP A 1 103 ? 22.165 -0.360 1.015 1.00 48.34 103 TRP A N 1
ATOM 775 C CA . TRP A 1 103 ? 21.971 0.064 -0.383 1.00 48.34 103 TRP A CA 1
ATOM 776 C C . TRP A 1 103 ? 22.793 -0.682 -1.451 1.00 48.34 103 TRP A C 1
ATOM 778 O O . TRP A 1 103 ? 22.586 -0.472 -2.641 1.00 48.34 103 TRP A O 1
ATOM 788 N N . PHE A 1 104 ? 23.668 -1.605 -1.058 1.00 47.50 104 PHE A N 1
ATOM 789 C CA . PHE A 1 104 ? 24.567 -2.330 -1.963 1.00 47.50 104 PHE A CA 1
ATOM 790 C C . PHE A 1 104 ? 23.952 -3.534 -2.705 1.00 47.50 104 PHE A C 1
ATOM 792 O O . PHE A 1 104 ? 24.662 -4.215 -3.436 1.00 47.50 104 PHE A O 1
ATOM 799 N N . PHE A 1 105 ? 22.645 -3.800 -2.575 1.00 48.69 105 PHE A N 1
ATOM 800 C CA . PHE A 1 105 ? 21.955 -4.850 -3.348 1.00 48.69 105 PHE A CA 1
ATOM 801 C C . PHE A 1 105 ? 20.892 -4.237 -4.280 1.00 48.69 105 PHE A C 1
ATOM 803 O O . PHE A 1 105 ? 19.729 -4.126 -3.880 1.00 48.69 105 PHE A O 1
ATOM 810 N N . PRO A 1 106 ? 21.279 -3.820 -5.501 1.00 51.84 106 PRO A N 1
ATOM 811 C CA . PRO A 1 106 ? 20.466 -2.944 -6.349 1.00 51.84 106 PRO A CA 1
ATOM 812 C C . PRO A 1 106 ? 19.180 -3.571 -6.915 1.00 51.84 106 PRO A C 1
ATOM 814 O O . PRO A 1 106 ? 18.226 -2.844 -7.168 1.00 51.84 106 PRO A O 1
ATOM 817 N N . PHE A 1 107 ? 19.096 -4.896 -7.075 1.00 48.16 107 PHE A N 1
ATOM 818 C CA . PHE A 1 107 ? 18.045 -5.494 -7.918 1.00 48.16 107 PHE A CA 1
ATOM 819 C C . PHE A 1 107 ? 16.832 -6.084 -7.181 1.00 48.16 107 PHE A C 1
ATOM 821 O O . PHE A 1 107 ? 15.718 -6.001 -7.685 1.00 48.16 107 PHE A O 1
ATOM 828 N N . ALA A 1 108 ? 16.987 -6.620 -5.968 1.00 48.53 108 ALA A N 1
ATOM 829 C CA . ALA A 1 108 ? 15.872 -7.270 -5.259 1.00 48.53 108 ALA A CA 1
ATOM 830 C C . ALA A 1 108 ? 15.011 -6.303 -4.413 1.00 48.53 108 ALA A C 1
ATOM 832 O O . ALA A 1 108 ? 13.926 -6.662 -3.958 1.00 48.53 108 ALA A O 1
ATOM 833 N N . LYS A 1 109 ? 15.498 -5.079 -4.157 1.00 50.31 109 LYS A N 1
ATOM 834 C CA . LYS A 1 109 ? 14.985 -4.211 -3.079 1.00 50.31 109 LYS A CA 1
ATOM 835 C C . LYS A 1 109 ? 13.956 -3.165 -3.492 1.00 50.31 109 LYS A C 1
ATOM 837 O O . LYS A 1 109 ? 13.135 -2.790 -2.662 1.00 50.31 109 LYS A O 1
ATOM 842 N N . LEU A 1 110 ? 13.984 -2.698 -4.738 1.00 53.94 110 LEU A N 1
ATOM 843 C CA . LEU A 1 110 ? 13.089 -1.630 -5.201 1.00 53.94 110 LEU A CA 1
ATOM 844 C C . LEU A 1 110 ? 11.682 -2.144 -5.531 1.00 53.94 110 LEU A C 1
ATOM 846 O O . LEU A 1 110 ? 10.702 -1.467 -5.238 1.00 53.94 110 LEU A O 1
ATOM 850 N N . LEU A 1 111 ? 11.574 -3.370 -6.051 1.00 52.62 111 LEU A N 1
ATOM 851 C CA . LEU A 1 111 ? 10.294 -3.957 -6.459 1.00 52.62 111 LEU A CA 1
ATOM 852 C C . LEU A 1 111 ? 9.495 -4.539 -5.289 1.00 52.62 111 LEU A C 1
ATOM 854 O O . LEU A 1 111 ? 8.287 -4.383 -5.239 1.00 52.62 111 LEU A O 1
ATOM 858 N N . LEU A 1 112 ? 10.126 -5.162 -4.294 1.00 64.44 112 LEU A N 1
ATOM 859 C CA . LEU A 1 112 ? 9.386 -5.767 -3.174 1.00 64.44 112 LEU A CA 1
ATOM 860 C C . LEU A 1 112 ? 9.035 -4.776 -2.055 1.00 64.44 112 LEU A C 1
ATOM 862 O O . LEU A 1 112 ? 8.400 -5.155 -1.068 1.00 64.44 112 LEU A O 1
ATOM 866 N N . TRP A 1 113 ? 9.426 -3.507 -2.181 1.00 67.62 113 TRP A N 1
ATOM 867 C CA . TRP A 1 113 ? 9.266 -2.512 -1.121 1.00 67.62 113 TRP A CA 1
ATOM 868 C C . TRP A 1 113 ? 7.801 -2.276 -0.703 1.00 67.62 113 TRP A C 1
ATOM 870 O O . TRP A 1 113 ? 7.497 -2.382 0.487 1.00 67.62 113 TRP A O 1
ATOM 880 N N . PRO A 1 114 ? 6.838 -2.049 -1.618 1.00 65.69 114 PRO A N 1
ATOM 881 C CA . PRO A 1 114 ? 5.445 -1.833 -1.218 1.00 65.69 114 PRO A CA 1
ATOM 882 C C . PRO A 1 114 ? 4.841 -3.082 -0.561 1.00 65.69 114 PRO A C 1
ATOM 884 O O . PRO A 1 114 ? 4.154 -2.992 0.459 1.00 65.69 114 PRO A O 1
ATOM 887 N N . ALA A 1 115 ? 5.148 -4.263 -1.106 1.00 70.75 115 ALA A N 1
ATOM 888 C CA . ALA A 1 115 ? 4.666 -5.544 -0.601 1.00 70.75 115 ALA A CA 1
ATOM 889 C C . ALA A 1 115 ? 5.221 -5.864 0.796 1.00 70.75 115 ALA A C 1
ATOM 891 O O . ALA A 1 115 ? 4.475 -6.281 1.683 1.00 70.75 115 ALA A O 1
ATOM 892 N N . THR A 1 116 ? 6.513 -5.630 1.032 1.00 71.81 116 THR A N 1
ATOM 893 C CA . THR A 1 116 ? 7.145 -5.841 2.346 1.00 71.81 116 THR A CA 1
ATOM 894 C C . THR A 1 116 ? 6.575 -4.899 3.397 1.00 71.81 116 THR A C 1
ATOM 896 O O . THR A 1 116 ? 6.190 -5.350 4.476 1.00 71.81 116 THR A O 1
ATOM 899 N N . VAL A 1 117 ? 6.418 -3.616 3.067 1.00 71.56 117 VAL A N 1
ATOM 900 C CA . VAL A 1 117 ? 5.810 -2.621 3.957 1.00 71.56 117 VAL A CA 1
ATOM 901 C C . VAL A 1 117 ? 4.378 -3.003 4.333 1.00 71.56 117 VAL A C 1
ATOM 903 O O . VAL A 1 117 ? 4.025 -3.005 5.516 1.00 71.56 117 VAL A O 1
ATOM 906 N N . LEU A 1 118 ? 3.564 -3.393 3.350 1.00 72.56 118 LEU A N 1
ATOM 907 C CA . LEU A 1 118 ? 2.198 -3.855 3.589 1.00 72.56 118 LEU A CA 1
ATOM 908 C C . LEU A 1 118 ? 2.159 -5.147 4.412 1.00 72.56 118 LEU A C 1
ATOM 910 O O . LEU A 1 118 ? 1.311 -5.273 5.291 1.00 72.56 118 LEU A O 1
ATOM 914 N N . THR A 1 119 ? 3.100 -6.068 4.196 1.00 75.94 119 THR A N 1
ATOM 915 C CA . THR A 1 119 ? 3.201 -7.319 4.963 1.00 75.94 119 THR A CA 1
ATOM 916 C C . THR A 1 119 ? 3.551 -7.043 6.425 1.00 75.94 119 THR A C 1
ATOM 918 O O . THR A 1 119 ? 2.900 -7.574 7.324 1.00 75.94 119 THR A O 1
ATOM 921 N N . VAL A 1 120 ? 4.514 -6.153 6.691 1.00 75.25 120 VAL A N 1
ATOM 922 C CA . VAL A 1 120 ? 4.874 -5.731 8.056 1.00 75.25 120 VAL A CA 1
ATOM 923 C C . VAL A 1 120 ? 3.681 -5.072 8.749 1.00 75.25 120 VAL A C 1
ATOM 925 O O . VAL A 1 120 ? 3.380 -5.391 9.903 1.00 75.25 120 VAL A O 1
ATOM 928 N N . LEU A 1 121 ? 2.966 -4.187 8.047 1.00 70.00 121 LEU A N 1
ATOM 929 C CA . LEU A 1 121 ? 1.744 -3.570 8.564 1.00 70.00 121 LEU A CA 1
ATOM 930 C C . LEU A 1 121 ? 0.666 -4.620 8.855 1.00 70.00 121 LEU A C 1
ATOM 932 O O . LEU A 1 121 ? 0.047 -4.574 9.918 1.00 70.00 121 LEU A O 1
ATOM 936 N N . ALA A 1 122 ? 0.480 -5.593 7.965 1.00 75.19 122 ALA A N 1
ATOM 937 C CA . ALA A 1 122 ? -0.521 -6.640 8.109 1.00 75.19 122 ALA A CA 1
ATOM 938 C C . ALA A 1 122 ? -0.249 -7.558 9.303 1.00 75.19 122 ALA A C 1
ATOM 940 O O . ALA A 1 122 ? -1.151 -7.786 10.113 1.00 75.19 122 ALA A O 1
ATOM 941 N N . VAL A 1 123 ? 0.995 -8.024 9.458 1.00 78.38 123 VAL A N 1
ATOM 942 C CA . VAL A 1 123 ? 1.426 -8.854 10.594 1.00 78.38 123 VAL A CA 1
ATOM 943 C C . VAL A 1 123 ? 1.258 -8.084 11.900 1.00 78.38 123 VAL A C 1
ATOM 945 O O . VAL A 1 123 ? 0.663 -8.591 12.850 1.00 78.38 123 VAL A O 1
ATOM 948 N N . ARG A 1 124 ? 1.695 -6.819 11.940 1.00 73.31 124 ARG A N 1
ATOM 949 C CA . ARG A 1 124 ? 1.602 -5.989 13.147 1.00 73.31 124 ARG A CA 1
ATOM 950 C C . ARG A 1 124 ? 0.158 -5.672 13.541 1.00 73.31 124 ARG A C 1
ATOM 952 O O . ARG A 1 124 ? -0.146 -5.583 14.730 1.00 73.31 124 ARG A O 1
ATOM 959 N N . GLN A 1 125 ? -0.726 -5.470 12.568 1.00 69.75 125 GLN A N 1
ATOM 960 C CA . GLN A 1 125 ? -2.139 -5.171 12.816 1.00 69.75 125 GLN A CA 1
ATOM 961 C C . GLN A 1 125 ? -2.996 -6.432 13.005 1.00 69.75 125 GLN A C 1
ATOM 963 O O . GLN A 1 125 ? -4.148 -6.316 13.422 1.00 69.75 125 GLN A O 1
ATOM 968 N N . GLY A 1 126 ? -2.457 -7.627 12.728 1.00 75.19 126 GLY A N 1
ATOM 969 C CA . GLY A 1 126 ? -3.237 -8.866 12.667 1.00 75.19 126 GLY A CA 1
ATOM 970 C C . GLY A 1 126 ? -4.303 -8.835 11.564 1.00 75.19 126 GLY A C 1
ATOM 971 O O . GLY A 1 126 ? -5.342 -9.487 11.683 1.00 75.19 126 GLY A O 1
ATOM 972 N N . ASN A 1 127 ? -4.086 -8.039 10.512 1.00 77.62 127 ASN A N 1
ATOM 973 C CA . ASN A 1 127 ? -5.052 -7.805 9.445 1.00 77.62 127 ASN A CA 1
ATOM 974 C C . ASN A 1 127 ? -4.809 -8.798 8.296 1.00 77.62 127 ASN A C 1
ATOM 976 O O . ASN A 1 127 ? -4.041 -8.527 7.374 1.00 77.62 127 ASN A O 1
ATOM 980 N N . ARG A 1 128 ? -5.466 -9.967 8.367 1.00 79.50 128 ARG A N 1
ATOM 981 C CA . ARG A 1 128 ? -5.386 -11.022 7.336 1.00 79.50 128 ARG A CA 1
ATOM 982 C C . ARG A 1 128 ? -5.685 -10.508 5.916 1.00 79.50 128 ARG A C 1
ATOM 984 O O . ARG A 1 128 ? -4.889 -10.814 5.035 1.00 79.50 128 ARG A O 1
ATOM 991 N N . PRO A 1 129 ? -6.750 -9.716 5.670 1.00 75.00 129 PRO A N 1
ATOM 992 C CA . PRO A 1 129 ? -6.979 -9.097 4.364 1.00 75.00 129 PRO A CA 1
ATOM 993 C C . PRO A 1 129 ? -5.767 -8.331 3.830 1.00 75.00 129 PRO A C 1
ATOM 995 O O . PRO A 1 129 ? -5.392 -8.505 2.676 1.00 75.00 129 PRO A O 1
ATOM 998 N N . LEU A 1 130 ? -5.125 -7.519 4.674 1.00 73.94 130 LEU A N 1
ATOM 999 C CA . LEU A 1 130 ? -3.956 -6.740 4.271 1.00 73.94 130 LEU A CA 1
ATOM 1000 C C . LEU A 1 130 ? -2.757 -7.640 3.925 1.00 73.94 130 LEU A C 1
ATOM 1002 O O . LEU A 1 130 ? -2.030 -7.326 2.991 1.00 73.94 130 LEU A O 1
ATOM 1006 N N . ALA A 1 131 ? -2.587 -8.769 4.625 1.00 78.69 131 ALA A N 1
ATOM 1007 C CA . ALA A 1 131 ? -1.530 -9.748 4.342 1.00 78.69 131 ALA A CA 1
ATOM 1008 C C . ALA A 1 131 ? -1.757 -10.480 3.011 1.00 78.69 131 ALA A C 1
ATOM 1010 O O . ALA A 1 131 ? -0.817 -10.749 2.270 1.00 78.69 131 ALA A O 1
ATOM 1011 N N . VAL A 1 132 ? -3.016 -10.792 2.688 1.00 81.69 132 VAL A N 1
ATOM 1012 C CA . VAL A 1 132 ? -3.367 -11.388 1.391 1.00 81.69 132 VAL A CA 1
ATOM 1013 C C . VAL A 1 132 ? -3.053 -10.404 0.268 1.00 81.69 132 VAL A C 1
ATOM 1015 O O . VAL A 1 132 ? -2.377 -10.764 -0.691 1.00 81.69 132 VAL A O 1
ATOM 1018 N N . TRP A 1 133 ? -3.473 -9.143 0.410 1.00 74.94 133 TRP A N 1
ATOM 1019 C CA . TRP A 1 133 ? -3.182 -8.117 -0.591 1.00 74.94 133 TRP A CA 1
ATOM 1020 C C . TRP A 1 133 ? -1.690 -7.825 -0.718 1.00 74.94 133 TRP A C 1
ATOM 1022 O O . TRP A 1 133 ? -1.208 -7.673 -1.836 1.00 74.94 133 TRP A O 1
ATOM 1032 N N . SER A 1 134 ? -0.936 -7.810 0.384 1.00 77.12 134 SER A N 1
ATOM 1033 C CA . SER A 1 134 ? 0.517 -7.642 0.327 1.00 77.12 134 SER A CA 1
ATOM 1034 C C . SER A 1 134 ? 1.201 -8.792 -0.416 1.00 77.12 134 SER A C 1
ATOM 1036 O O . SER A 1 134 ? 2.097 -8.540 -1.220 1.00 77.12 134 SER A O 1
ATOM 1038 N N . GLY A 1 135 ? 0.737 -10.030 -0.212 1.00 77.25 135 GLY A N 1
ATOM 1039 C CA . GLY A 1 135 ? 1.195 -11.207 -0.949 1.00 77.25 135 GLY A CA 1
ATOM 1040 C C . GLY A 1 135 ? 0.880 -11.134 -2.444 1.00 77.25 135 GLY A C 1
ATOM 1041 O O . GLY A 1 135 ? 1.765 -11.383 -3.258 1.00 77.25 135 GLY A O 1
ATOM 1042 N N . ILE A 1 136 ? -0.341 -10.728 -2.813 1.00 78.00 136 ILE A N 1
ATOM 1043 C CA . ILE A 1 136 ? -0.748 -10.555 -4.219 1.00 78.00 136 ILE A CA 1
ATOM 1044 C C . ILE A 1 136 ? 0.115 -9.494 -4.905 1.00 78.00 136 ILE A C 1
ATOM 1046 O O . ILE A 1 136 ? 0.640 -9.744 -5.984 1.00 78.00 136 ILE A O 1
ATOM 1050 N N . ILE A 1 137 ? 0.312 -8.333 -4.274 1.00 73.38 137 ILE A N 1
ATOM 1051 C CA . ILE A 1 137 ? 1.163 -7.264 -4.820 1.00 73.38 137 ILE A CA 1
ATOM 1052 C C . ILE A 1 137 ? 2.597 -7.769 -4.991 1.00 73.38 137 ILE A C 1
ATOM 1054 O O . ILE A 1 137 ? 3.188 -7.575 -6.048 1.00 73.38 137 ILE A O 1
ATOM 1058 N N . GLY A 1 138 ? 3.141 -8.462 -3.985 1.00 73.62 138 GLY A N 1
ATOM 1059 C CA . GLY A 1 138 ? 4.473 -9.059 -4.067 1.00 73.62 138 GLY A CA 1
ATOM 1060 C C . GLY A 1 138 ? 4.596 -10.042 -5.231 1.00 73.62 138 GLY A C 1
ATOM 1061 O O . GLY A 1 138 ? 5.547 -9.954 -6.001 1.00 73.62 138 GLY A O 1
ATOM 1062 N N . ALA A 1 139 ? 3.610 -10.923 -5.409 1.00 75.94 139 ALA A N 1
ATOM 1063 C CA . ALA A 1 139 ? 3.577 -11.885 -6.505 1.00 75.94 139 ALA A CA 1
ATOM 1064 C C . ALA A 1 139 ? 3.484 -11.205 -7.880 1.00 75.94 139 ALA A C 1
ATOM 1066 O O . ALA A 1 139 ? 4.207 -11.593 -8.791 1.00 75.94 139 ALA A O 1
ATOM 1067 N N . VAL A 1 140 ? 2.650 -10.169 -8.025 1.00 73.38 140 VAL A N 1
ATOM 1068 C CA . VAL A 1 140 ? 2.525 -9.395 -9.273 1.00 73.38 140 VAL A CA 1
ATOM 1069 C C . VAL A 1 140 ? 3.834 -8.686 -9.616 1.00 73.38 140 VAL A C 1
ATOM 1071 O O . VAL A 1 140 ? 4.246 -8.707 -10.770 1.00 73.38 140 VAL A O 1
ATOM 1074 N N . MET A 1 141 ? 4.519 -8.105 -8.628 1.00 70.25 141 MET A N 1
ATOM 1075 C CA . MET A 1 141 ? 5.799 -7.427 -8.857 1.00 70.25 141 MET A CA 1
ATOM 1076 C C . MET A 1 141 ? 6.923 -8.416 -9.198 1.00 70.25 141 MET A C 1
ATOM 1078 O O . MET A 1 141 ? 7.722 -8.139 -10.088 1.00 70.25 141 MET A O 1
ATOM 1082 N N . ILE A 1 142 ? 6.955 -9.592 -8.557 1.00 73.44 142 ILE A N 1
ATOM 1083 C CA . ILE A 1 142 ? 7.884 -10.679 -8.916 1.00 73.44 142 ILE A CA 1
ATOM 1084 C C . ILE A 1 142 ? 7.599 -11.190 -10.333 1.00 73.44 142 ILE A C 1
ATOM 1086 O O . ILE A 1 142 ? 8.532 -11.389 -11.107 1.00 73.44 142 ILE A O 1
ATOM 1090 N N . ALA A 1 143 ? 6.325 -11.387 -10.684 1.00 71.50 143 ALA A N 1
ATOM 1091 C CA . ALA A 1 143 ? 5.929 -11.833 -12.014 1.00 71.50 143 ALA A CA 1
ATOM 1092 C C . ALA A 1 143 ? 6.318 -10.800 -13.079 1.00 71.50 143 ALA A C 1
ATOM 1094 O O . ALA A 1 143 ? 6.967 -11.167 -14.051 1.00 71.50 143 ALA A O 1
ATOM 1095 N N . GLY A 1 144 ? 6.000 -9.517 -12.871 1.00 67.75 144 GLY A N 1
ATOM 1096 C CA . GLY A 1 144 ? 6.395 -8.430 -13.773 1.00 67.75 144 GLY A CA 1
ATOM 1097 C C . GLY A 1 144 ? 7.904 -8.402 -14.019 1.00 67.75 144 GLY A C 1
ATOM 1098 O O . GLY A 1 144 ? 8.335 -8.355 -15.165 1.00 67.75 144 GLY A O 1
ATOM 1099 N N . TRP A 1 145 ? 8.702 -8.571 -12.962 1.00 66.50 145 TRP A N 1
ATOM 1100 C CA . TRP A 1 145 ? 10.156 -8.677 -13.085 1.00 66.50 145 TRP A CA 1
ATOM 1101 C C . TRP A 1 145 ? 10.611 -9.912 -13.877 1.00 66.50 145 TRP A C 1
ATOM 1103 O O . TRP A 1 145 ? 11.486 -9.814 -14.736 1.00 66.50 145 TRP A O 1
ATOM 1113 N N . ALA A 1 146 ? 10.009 -11.077 -13.625 1.00 69.44 146 ALA A N 1
ATOM 1114 C CA . ALA A 1 146 ? 10.322 -12.297 -14.369 1.00 69.44 146 ALA A CA 1
ATOM 1115 C C . ALA A 1 146 ? 9.993 -12.170 -15.871 1.00 69.44 146 ALA A C 1
ATOM 1117 O O . ALA A 1 146 ? 10.666 -12.793 -16.691 1.00 69.44 146 ALA A O 1
ATOM 1118 N N . PHE A 1 147 ? 8.998 -11.351 -16.232 1.00 65.50 147 PHE A N 1
ATOM 1119 C CA . PHE A 1 147 ? 8.632 -11.060 -17.622 1.00 65.50 147 PHE A CA 1
ATOM 1120 C C . PHE A 1 147 ? 9.514 -9.992 -18.292 1.00 65.50 147 PHE A C 1
ATOM 1122 O O . PHE A 1 147 ? 9.670 -10.044 -19.512 1.00 65.50 147 PHE A O 1
ATOM 1129 N N . ASP A 1 148 ? 10.139 -9.086 -17.534 1.00 60.25 148 ASP A N 1
ATOM 1130 C CA . ASP A 1 148 ? 11.089 -8.099 -18.076 1.00 60.25 148 ASP A CA 1
ATOM 1131 C C . ASP A 1 148 ? 12.448 -8.717 -18.459 1.00 60.25 148 ASP A C 1
ATOM 1133 O O . ASP A 1 148 ? 13.129 -8.213 -19.348 1.00 60.25 148 ASP A O 1
ATOM 1137 N N . GLY A 1 149 ? 12.845 -9.831 -17.833 1.00 58.28 149 GLY A N 1
ATOM 1138 C CA . GLY A 1 149 ? 1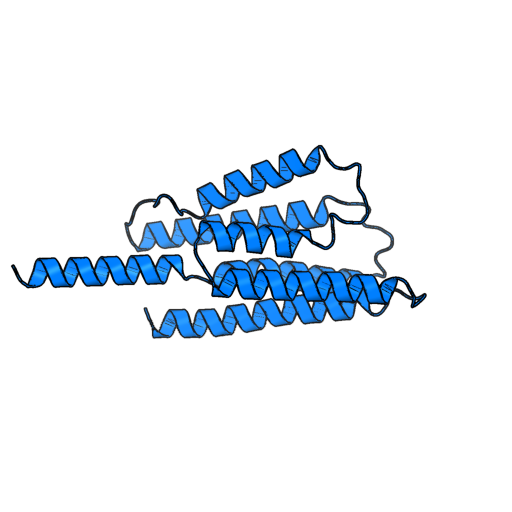4.098 -10.536 -18.146 1.00 58.28 149 GLY A CA 1
ATOM 1139 C C . GLY A 1 149 ? 14.230 -11.032 -19.602 1.00 58.28 149 GLY A C 1
ATOM 1140 O O . GLY A 1 149 ? 15.301 -10.869 -20.188 1.00 58.28 149 GLY A O 1
ATOM 1141 N N . PRO A 1 150 ? 13.192 -11.650 -20.202 1.00 59.34 150 PRO A N 1
ATOM 1142 C CA . PRO A 1 150 ? 13.246 -12.159 -21.576 1.00 59.34 150 PRO A CA 1
ATOM 1143 C C . PRO A 1 150 ? 12.712 -11.208 -22.664 1.00 59.34 150 PRO A C 1
ATOM 1145 O O . PRO A 1 150 ? 12.927 -11.496 -23.842 1.00 59.34 150 PRO A O 1
ATOM 1148 N N . VAL A 1 151 ? 12.015 -10.112 -22.331 1.00 56.28 151 VAL A N 1
ATOM 1149 C CA . VAL A 1 151 ? 11.419 -9.202 -23.331 1.00 56.28 151 VAL A CA 1
ATOM 1150 C C . VAL A 1 151 ? 12.239 -7.910 -23.424 1.00 56.28 151 VAL A C 1
ATOM 1152 O O . VAL A 1 151 ? 12.108 -7.040 -22.561 1.00 56.28 151 VAL A O 1
ATOM 1155 N N . PRO A 1 152 ? 13.068 -7.729 -24.471 1.00 47.59 152 PRO A N 1
ATOM 1156 C CA . PRO A 1 152 ? 13.809 -6.492 -24.668 1.00 47.59 152 PRO A CA 1
ATOM 1157 C C . PRO A 1 152 ? 12.814 -5.387 -25.021 1.00 47.59 152 PRO A C 1
ATOM 1159 O O . PRO A 1 152 ? 12.343 -5.274 -26.151 1.00 47.59 152 PRO A O 1
ATOM 1162 N N . GLY A 1 153 ? 12.443 -4.591 -24.024 1.00 54.75 153 GLY A N 1
ATOM 1163 C CA . GLY A 1 153 ? 11.556 -3.467 -24.249 1.00 54.75 153 GLY A CA 1
ATOM 1164 C C . GLY A 1 153 ? 11.120 -2.717 -22.998 1.00 54.75 153 GLY A C 1
ATOM 1165 O O . GLY A 1 153 ? 10.968 -1.508 -23.080 1.00 54.75 153 GLY A O 1
ATOM 1166 N N . GLY A 1 154 ? 10.883 -3.369 -21.857 1.00 59.69 154 GLY A N 1
ATOM 1167 C CA . GLY A 1 154 ? 10.446 -2.673 -20.630 1.00 59.69 154 GLY A CA 1
ATOM 1168 C C . GLY A 1 154 ? 9.095 -1.930 -20.717 1.00 59.69 154 GLY A C 1
ATOM 1169 O O . GLY A 1 154 ? 8.605 -1.439 -19.709 1.00 59.69 154 GLY A O 1
ATOM 1170 N N . TRP A 1 155 ? 8.441 -1.881 -21.886 1.00 65.06 155 TRP A N 1
ATOM 1171 C CA . TRP A 1 155 ? 7.163 -1.188 -22.114 1.00 65.06 155 TRP A CA 1
ATOM 1172 C C . TRP A 1 155 ? 6.028 -1.745 -21.254 1.00 65.06 155 TRP A C 1
ATOM 1174 O O . TRP A 1 155 ? 5.091 -1.020 -20.944 1.00 65.06 155 TRP A O 1
ATOM 1184 N N . LEU A 1 156 ? 6.086 -3.027 -20.875 1.00 68.75 156 LEU A N 1
ATOM 1185 C CA . LEU A 1 156 ? 5.050 -3.687 -20.074 1.00 68.75 156 LEU A CA 1
ATOM 1186 C C . LEU A 1 156 ? 5.100 -3.286 -18.595 1.00 68.75 156 LEU A C 1
ATOM 1188 O O . LEU A 1 156 ? 4.062 -3.273 -17.932 1.00 68.75 156 LEU A O 1
ATOM 1192 N N . HIS A 1 157 ? 6.275 -2.918 -18.089 1.00 68.31 157 HIS A N 1
ATOM 1193 C CA . HIS A 1 157 ? 6.496 -2.552 -16.696 1.00 68.31 157 HIS A CA 1
ATOM 1194 C C . HIS A 1 157 ? 5.574 -1.413 -16.198 1.00 68.31 157 HIS A C 1
ATOM 1196 O O . HIS A 1 157 ? 4.873 -1.620 -15.196 1.00 68.31 157 HIS A O 1
ATOM 1202 N N . PRO A 1 158 ? 5.451 -0.258 -16.890 1.00 72.06 158 PRO A N 1
ATOM 1203 C CA . PRO A 1 158 ? 4.526 0.800 -16.484 1.00 72.06 158 PRO A CA 1
ATOM 1204 C C . PRO A 1 158 ? 3.057 0.362 -16.547 1.00 72.06 158 PRO A C 1
ATOM 1206 O O . PRO A 1 158 ? 2.279 0.740 -15.674 1.00 72.06 158 PRO A O 1
ATOM 1209 N N . PHE A 1 159 ? 2.651 -0.485 -17.501 1.00 76.19 159 PHE A N 1
ATOM 1210 C CA . PHE A 1 159 ? 1.269 -0.986 -17.546 1.00 76.19 159 PHE A CA 1
ATOM 1211 C C . PHE A 1 159 ? 0.946 -1.902 -16.363 1.00 76.19 159 PHE A C 1
ATOM 1213 O O . PHE A 1 159 ? -0.115 -1.760 -15.754 1.00 76.19 159 PHE A O 1
ATOM 1220 N N . VAL A 1 160 ? 1.857 -2.810 -15.998 1.00 73.94 160 VAL A N 1
ATOM 1221 C CA . VAL A 1 160 ? 1.673 -3.728 -14.860 1.00 73.94 160 VAL A CA 1
ATOM 1222 C C . VAL A 1 160 ? 1.654 -2.957 -13.538 1.00 73.94 160 VAL 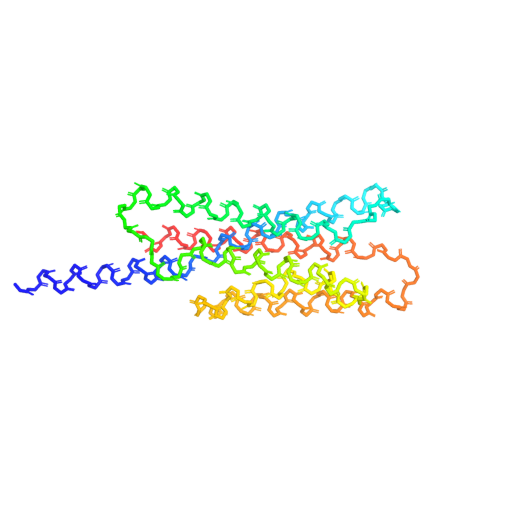A C 1
ATOM 1224 O O . VAL A 1 160 ? 0.752 -3.156 -12.720 1.00 73.94 160 VAL A O 1
ATOM 1227 N N . MET A 1 161 ? 2.595 -2.027 -13.347 1.00 71.81 161 MET A N 1
ATOM 1228 C CA . MET A 1 161 ? 2.624 -1.132 -12.185 1.00 71.81 161 MET A CA 1
ATOM 1229 C C . MET A 1 161 ? 1.358 -0.271 -12.113 1.00 71.81 161 MET A C 1
ATOM 1231 O O . MET A 1 161 ? 0.744 -0.165 -11.052 1.00 71.81 161 MET A O 1
ATOM 1235 N N . GLY A 1 162 ? 0.926 0.300 -13.240 1.00 78.75 162 GLY A N 1
ATOM 1236 C CA . GLY A 1 162 ? -0.261 1.148 -13.326 1.00 78.75 162 GLY A CA 1
ATOM 1237 C C . GLY A 1 162 ? -1.537 0.383 -13.000 1.00 78.75 162 GLY A C 1
ATOM 1238 O O . GLY A 1 162 ? -2.322 0.827 -12.164 1.00 78.75 162 GLY A O 1
ATOM 1239 N N . ALA A 1 163 ? -1.708 -0.809 -13.576 1.00 80.56 163 ALA A N 1
ATOM 1240 C CA . ALA A 1 163 ? -2.824 -1.695 -13.264 1.00 80.56 163 ALA A CA 1
ATOM 1241 C C . ALA A 1 163 ? -2.830 -2.099 -11.781 1.00 80.56 163 ALA A C 1
ATOM 1243 O O . ALA A 1 163 ? -3.881 -2.062 -11.139 1.00 80.56 163 ALA A O 1
ATOM 1244 N N . GLY A 1 164 ? -1.662 -2.417 -11.212 1.00 78.06 164 GLY A N 1
ATOM 1245 C CA . GLY A 1 164 ? -1.509 -2.713 -9.787 1.00 78.06 164 GLY A CA 1
ATOM 1246 C C . GLY A 1 164 ? -1.890 -1.528 -8.894 1.00 78.06 164 GLY A C 1
ATOM 1247 O O . GLY A 1 164 ? -2.672 -1.684 -7.957 1.00 78.06 164 GLY A O 1
ATOM 1248 N N . GLY A 1 165 ? -1.400 -0.328 -9.211 1.00 79.62 165 GLY A N 1
ATOM 1249 C CA . GLY A 1 165 ? -1.732 0.905 -8.497 1.00 79.62 165 GLY A CA 1
ATOM 1250 C C . GLY A 1 165 ? -3.230 1.210 -8.526 1.00 79.62 165 GLY A C 1
ATOM 1251 O O . GLY A 1 165 ? -3.841 1.413 -7.473 1.00 79.62 165 GLY A O 1
ATOM 1252 N N . VAL A 1 166 ? -3.847 1.147 -9.709 1.00 83.88 166 VAL A N 1
ATOM 1253 C CA . VAL A 1 166 ? -5.290 1.358 -9.887 1.00 83.88 166 VAL A CA 1
ATOM 1254 C C . VAL A 1 166 ? -6.094 0.305 -9.128 1.00 83.88 166 VAL A C 1
ATOM 1256 O O . VAL A 1 166 ? -7.051 0.659 -8.438 1.00 83.88 166 VAL A O 1
ATOM 1259 N N . ALA A 1 167 ? -5.693 -0.968 -9.173 1.00 81.56 167 ALA A N 1
ATOM 1260 C CA . ALA A 1 167 ? -6.356 -2.029 -8.421 1.00 81.56 167 ALA A CA 1
ATOM 1261 C C . ALA A 1 167 ? -6.348 -1.742 -6.913 1.00 81.56 167 ALA A C 1
ATOM 1263 O O . ALA A 1 167 ? -7.386 -1.866 -6.261 1.00 81.56 167 ALA A O 1
ATOM 1264 N N . LEU A 1 168 ? -5.221 -1.281 -6.356 1.00 79.56 168 LEU A N 1
ATOM 1265 C CA . LEU A 1 168 ? -5.134 -0.893 -4.945 1.00 79.56 168 LEU A CA 1
ATOM 1266 C C . LEU A 1 168 ? -6.032 0.294 -4.609 1.00 79.56 168 LEU A C 1
ATOM 1268 O O . LEU A 1 168 ? -6.675 0.290 -3.558 1.00 79.56 168 LEU A O 1
ATOM 1272 N N . ILE A 1 169 ? -6.136 1.278 -5.504 1.00 85.19 169 ILE A N 1
ATOM 1273 C CA . ILE A 1 169 ? -7.056 2.403 -5.322 1.00 85.19 169 ILE A CA 1
ATOM 1274 C C . ILE A 1 169 ? -8.503 1.902 -5.304 1.00 85.19 169 ILE A C 1
ATOM 1276 O O . ILE A 1 169 ? -9.234 2.192 -4.357 1.00 85.19 169 ILE A O 1
ATOM 1280 N N . VAL A 1 170 ? -8.913 1.116 -6.304 1.00 86.62 170 VAL A N 1
ATOM 1281 C CA . VAL A 1 170 ? -10.278 0.579 -6.419 1.00 86.62 170 VAL A CA 1
ATOM 1282 C C . VAL A 1 170 ? -10.626 -0.269 -5.197 1.00 86.62 170 VAL A C 1
ATOM 1284 O O . VAL A 1 170 ? -11.656 -0.044 -4.563 1.00 86.62 170 VAL A O 1
ATOM 1287 N N . LEU A 1 171 ? -9.747 -1.188 -4.799 1.00 82.06 171 LEU A N 1
ATOM 1288 C CA . LEU A 1 171 ? -9.932 -2.014 -3.606 1.00 82.06 171 LEU A CA 1
ATOM 1289 C C . LEU A 1 171 ? -10.001 -1.171 -2.337 1.00 82.06 171 LEU A C 1
ATOM 1291 O O . LEU A 1 171 ? -10.853 -1.414 -1.484 1.00 82.06 171 LEU A O 1
ATOM 1295 N N . GLY A 1 172 ? -9.147 -0.154 -2.228 1.00 81.69 172 GLY A N 1
ATOM 1296 C CA . GLY A 1 172 ? -9.177 0.807 -1.137 1.00 81.69 172 GLY A CA 1
ATOM 1297 C C . GLY A 1 172 ? -10.514 1.543 -1.054 1.00 81.69 172 GLY A C 1
ATOM 1298 O O . GLY A 1 172 ? -11.076 1.663 0.033 1.00 81.69 172 GLY A O 1
ATOM 1299 N N . LEU A 1 173 ? -11.074 1.978 -2.185 1.00 85.38 173 LEU A N 1
ATOM 1300 C CA . LEU A 1 173 ? -12.385 2.632 -2.249 1.00 85.38 173 LEU A CA 1
ATOM 1301 C C . LEU A 1 173 ? -13.534 1.674 -1.901 1.00 85.38 173 LEU A C 1
ATOM 1303 O O . LEU A 1 173 ? -14.406 2.043 -1.113 1.00 85.38 173 LEU A O 1
ATOM 1307 N N . VAL A 1 174 ? -13.515 0.441 -2.415 1.00 86.56 174 VAL A N 1
ATOM 1308 C CA . VAL A 1 174 ? -14.518 -0.593 -2.102 1.00 86.56 174 VAL A CA 1
ATOM 1309 C C . VAL A 1 174 ? -14.513 -0.914 -0.607 1.00 86.56 174 VAL A C 1
ATOM 1311 O O . VAL A 1 174 ? -15.567 -0.943 0.035 1.00 86.56 174 VAL A O 1
ATOM 1314 N N . TRP A 1 175 ? -13.327 -1.092 -0.020 1.00 82.06 175 TRP A N 1
ATOM 1315 C CA . TRP A 1 175 ? -13.185 -1.305 1.419 1.00 82.06 175 TRP A CA 1
ATOM 1316 C C . TRP A 1 175 ? -13.624 -0.088 2.226 1.00 82.06 175 TRP A C 1
ATOM 1318 O O . TRP A 1 175 ? -14.300 -0.254 3.235 1.00 82.06 175 TRP A O 1
ATOM 1328 N N . ARG A 1 176 ? -13.346 1.133 1.755 1.00 81.31 176 ARG A N 1
ATOM 1329 C CA . ARG A 1 176 ? -13.827 2.362 2.401 1.00 81.31 176 ARG A CA 1
ATOM 1330 C C . ARG A 1 176 ? -15.354 2.439 2.416 1.00 81.31 176 ARG A C 1
ATOM 1332 O O . ARG A 1 176 ? -15.922 2.900 3.402 1.00 81.31 176 ARG A O 1
ATOM 1339 N N . GLY A 1 177 ? -16.011 2.002 1.341 1.00 79.19 177 GLY A N 1
ATOM 1340 C CA . GLY A 1 177 ? -17.469 1.888 1.273 1.00 79.19 177 GLY A CA 1
ATOM 1341 C C . GLY A 1 177 ? -18.005 0.914 2.320 1.00 79.19 177 GLY A C 1
ATOM 1342 O O . GLY A 1 177 ? -18.873 1.282 3.106 1.00 79.19 177 GLY A O 1
ATOM 1343 N N . ARG A 1 178 ? -17.406 -0.282 2.409 1.00 78.31 178 ARG A N 1
ATOM 1344 C CA . ARG A 1 178 ? -17.768 -1.297 3.413 1.00 78.31 178 ARG A CA 1
ATOM 1345 C C . ARG A 1 178 ? -17.536 -0.829 4.850 1.00 78.31 178 ARG A C 1
ATOM 1347 O O . ARG A 1 178 ? -18.385 -1.051 5.707 1.00 78.31 178 ARG A O 1
ATOM 1354 N N . GLU A 1 179 ? -16.419 -0.154 5.106 1.00 73.06 179 GLU A N 1
ATOM 1355 C CA . GLU A 1 179 ? -16.092 0.419 6.417 1.00 73.06 179 GLU A CA 1
ATOM 1356 C C . GLU A 1 179 ? -17.105 1.494 6.848 1.00 73.06 179 GLU A C 1
ATOM 1358 O O . GLU A 1 179 ? -17.379 1.613 8.036 1.00 73.06 179 GLU A O 1
ATOM 1363 N N . ARG A 1 180 ? -17.694 2.244 5.904 1.00 71.69 180 ARG A N 1
ATOM 1364 C CA . ARG A 1 180 ? -18.736 3.249 6.188 1.00 71.69 180 ARG A CA 1
ATOM 1365 C C . ARG A 1 180 ? -20.112 2.656 6.464 1.00 71.69 180 ARG A C 1
ATOM 1367 O O . ARG A 1 180 ? -20.884 3.281 7.168 1.00 71.69 180 ARG A O 1
ATOM 1374 N N . THR A 1 181 ? -20.430 1.496 5.898 1.00 68.31 181 THR A N 1
ATOM 1375 C CA . THR A 1 181 ? -21.708 0.805 6.150 1.00 68.31 181 THR A CA 1
ATOM 1376 C C . THR A 1 181 ? -21.733 0.017 7.459 1.00 68.31 181 THR A C 1
ATOM 1378 O O . THR A 1 181 ? -22.809 -0.334 7.924 1.00 68.31 181 THR A O 1
ATOM 1381 N N . ILE A 1 182 ? -20.565 -0.311 8.023 1.00 59.75 182 ILE A N 1
ATOM 1382 C CA . ILE A 1 182 ? -20.441 -1.106 9.259 1.00 59.75 182 ILE A CA 1
ATOM 1383 C C . ILE A 1 182 ? -20.273 -0.209 10.503 1.00 59.75 182 ILE A C 1
ATOM 1385 O O . ILE A 1 182 ? -20.510 -0.672 11.617 1.00 59.75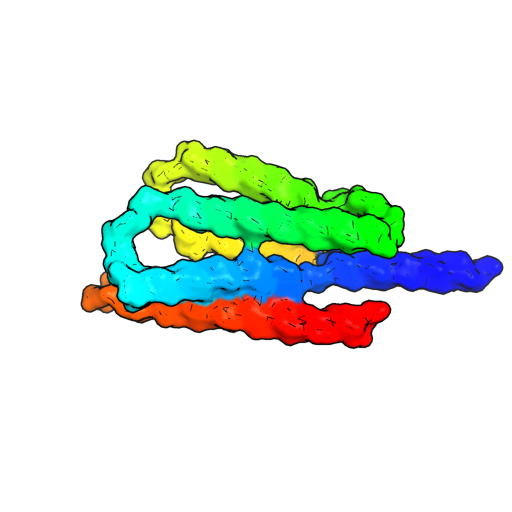 1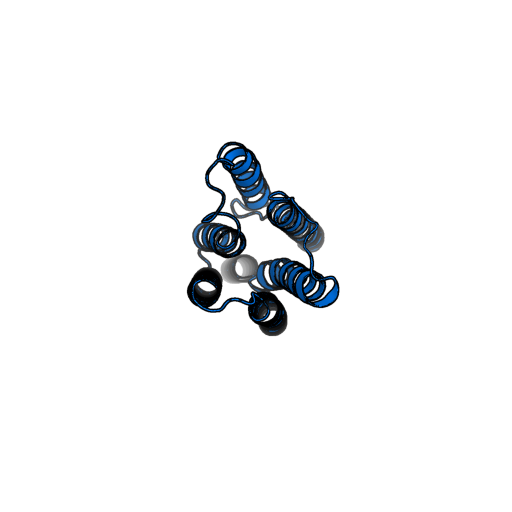82 ILE A O 1
ATOM 1389 N N . ALA A 1 183 ? -19.837 1.042 10.323 1.00 51.88 183 ALA A N 1
ATOM 1390 C CA . ALA A 1 183 ? -19.622 2.026 11.388 1.00 51.88 183 ALA A CA 1
ATOM 1391 C C . ALA A 1 183 ? -20.875 2.870 11.647 1.00 51.88 183 ALA A C 1
ATOM 1393 O O . ALA A 1 183 ? -21.090 3.207 12.834 1.00 51.88 183 ALA A O 1
#

Secondary structure (DSSP, 8-state):
-HHHHHHHHHHHHHHHHHHT--HHHHHHHHHHHHHHHHHHHHHT-TT---TTHHHHHHHHHHHHHHHHHHHHHHHH-----TT-HHHHHHHHHHHHHHHTT-TT-TTTTTTSHHHHHHHHHHHHHT-HHHHHHHHHHHHHHHHHHHHHTT-TT-THHHHHHHHHHHHHHHHHHHHHHHHHHH-